Protein AF-A0A943MQD7-F1 (afdb_monomer_lite)

pLDDT: mean 79.74, std 14.77, range [53.16, 93.19]

Secondary structure (DSSP, 8-state):
-EEE-TTT--EEEEEEEETTEEEEHHHHHHHH--------------

Sequence (46 aa):
MKSKCIKCGVIKEIACTVDGNPWCEECFDKALGPEEIIELKTGMEE

Structure (mmCIF, N/CA/C/O backbone):
data_AF-A0A943MQD7-F1
#
_entry.id   AF-A0A943MQD7-F1
#
loop_
_atom_site.group_PDB
_atom_site.id
_atom_site.type_symbol
_atom_site.label_atom_id
_atom_site.label_alt_id
_atom_site.label_comp_id
_atom_site.label_asym_id
_atom_site.label_entity_id
_atom_site.label_seq_id
_atom_site.pdbx_PDB_ins_code
_atom_site.Cartn_x
_atom_site.Cartn_y
_atom_site.Cartn_z
_atom_site.occupancy
_atom_site.B_iso_or_equiv
_atom_site.auth_seq_id
_atom_site.auth_comp_id
_atom_site.auth_asym_id
_atom_site.auth_atom_id
_atom_site.pdbx_PDB_model_num
ATOM 1 N N . MET A 1 1 ? -12.243 8.070 3.221 1.00 67.69 1 MET A N 1
ATOM 2 C CA . MET A 1 1 ? -12.715 6.914 4.032 1.00 67.69 1 MET A CA 1
ATOM 3 C C . MET A 1 1 ? -11.493 6.202 4.588 1.00 67.69 1 MET A C 1
ATOM 5 O O . MET A 1 1 ? -10.563 5.957 3.828 1.00 67.69 1 MET A O 1
ATOM 9 N N . LYS A 1 2 ? -11.464 5.887 5.891 1.00 82.00 2 LYS A N 1
ATOM 10 C CA . LYS A 1 2 ? -10.348 5.142 6.496 1.00 82.00 2 LYS A CA 1
ATOM 11 C C . LYS A 1 2 ? -10.651 3.646 6.450 1.00 82.00 2 LYS A C 1
ATOM 13 O O . LYS A 1 2 ? -11.715 3.222 6.890 1.00 82.00 2 LYS A O 1
ATOM 18 N N . SER A 1 3 ? -9.741 2.859 5.894 1.00 89.38 3 SER A N 1
ATOM 19 C CA . SER A 1 3 ? -9.879 1.408 5.764 1.00 89.38 3 SER A CA 1
ATOM 20 C C . SER A 1 3 ? -8.520 0.726 5.876 1.00 89.38 3 SER A C 1
ATOM 22 O O . SER A 1 3 ? -7.470 1.369 5.844 1.00 89.38 3 SER A O 1
ATOM 24 N N . LYS A 1 4 ? -8.532 -0.589 6.095 1.00 91.88 4 LYS A N 1
ATOM 25 C CA . LYS A 1 4 ? -7.308 -1.370 6.272 1.00 91.88 4 LYS A CA 1
ATOM 26 C C . LYS A 1 4 ? -6.673 -1.622 4.909 1.00 91.88 4 LYS A C 1
ATOM 28 O O . LYS A 1 4 ? -7.252 -2.340 4.104 1.00 91.88 4 LYS A O 1
ATOM 33 N N . CYS A 1 5 ? -5.498 -1.050 4.656 1.00 92.81 5 CYS A N 1
ATOM 34 C CA . CYS A 1 5 ? -4.760 -1.332 3.428 1.00 92.81 5 CYS A CA 1
ATOM 35 C C . CYS A 1 5 ? -4.389 -2.819 3.384 1.00 92.81 5 CYS A C 1
ATOM 37 O O . CYS A 1 5 ? -3.809 -3.333 4.342 1.00 92.81 5 CYS A O 1
ATOM 39 N N . ILE A 1 6 ? -4.674 -3.505 2.275 1.00 92.00 6 ILE A N 1
ATOM 40 C CA . ILE A 1 6 ? -4.348 -4.932 2.134 1.00 92.00 6 ILE A CA 1
ATOM 41 C C . ILE A 1 6 ? -2.835 -5.188 2.117 1.00 92.00 6 ILE A C 1
ATOM 43 O O . ILE A 1 6 ? -2.377 -6.268 2.479 1.00 92.00 6 ILE A O 1
ATOM 47 N N . LYS A 1 7 ? -2.051 -4.187 1.704 1.00 89.56 7 LYS A N 1
ATOM 48 C CA . LYS A 1 7 ? -0.623 -4.350 1.441 1.00 89.56 7 LYS A CA 1
ATOM 49 C C . LYS A 1 7 ? 0.250 -4.129 2.671 1.00 89.56 7 LYS A C 1
ATOM 51 O O . LYS A 1 7 ? 1.146 -4.925 2.921 1.00 89.56 7 LYS A O 1
ATOM 56 N N . CYS A 1 8 ? -0.028 -3.082 3.448 1.00 91.50 8 CYS A N 1
ATOM 57 C CA . CYS A 1 8 ? 0.684 -2.806 4.701 1.00 91.50 8 CYS A CA 1
ATOM 58 C C . CYS A 1 8 ? -0.103 -3.207 5.958 1.00 91.50 8 CYS A C 1
ATOM 60 O O . CYS A 1 8 ? 0.454 -3.205 7.050 1.00 91.50 8 CYS A O 1
ATOM 62 N N . GLY A 1 9 ? -1.395 -3.530 5.841 1.00 90.88 9 GLY A N 1
ATOM 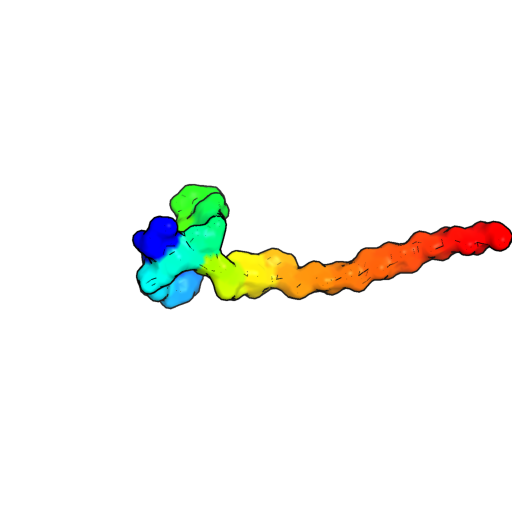63 C CA . GLY A 1 9 ? -2.235 -3.944 6.968 1.00 90.88 9 GLY A CA 1
ATOM 64 C C . GLY A 1 9 ? -2.646 -2.819 7.925 1.00 90.88 9 GLY A C 1
ATOM 65 O O . GLY A 1 9 ? -3.321 -3.094 8.916 1.00 90.88 9 GLY A O 1
ATOM 66 N N . VAL A 1 10 ? -2.273 -1.566 7.649 1.00 92.50 10 VAL A N 1
ATOM 67 C CA . VAL A 1 10 ? -2.565 -0.404 8.503 1.00 92.50 10 VAL A CA 1
ATOM 68 C C . VAL A 1 10 ? -3.923 0.200 8.142 1.00 92.50 10 VAL A C 1
ATOM 70 O O . VAL A 1 10 ? -4.253 0.337 6.962 1.00 92.50 10 VAL A O 1
ATOM 73 N N . ILE A 1 11 ? -4.706 0.589 9.154 1.00 92.06 11 ILE A N 1
ATOM 74 C CA . ILE A 1 11 ? -5.946 1.353 8.961 1.00 92.06 11 ILE A CA 1
ATOM 75 C C . ILE A 1 11 ? -5.570 2.811 8.705 1.00 92.06 11 ILE A C 1
ATOM 77 O O . ILE A 1 11 ? -5.182 3.531 9.624 1.00 92.06 11 ILE A O 1
ATOM 81 N N . LYS A 1 12 ? -5.673 3.241 7.450 1.00 90.69 12 LYS A N 1
ATOM 82 C CA . LYS A 1 12 ? -5.397 4.618 7.030 1.00 90.69 12 LYS A CA 1
ATOM 83 C C . LYS A 1 12 ? -6.328 5.026 5.893 1.00 90.69 12 LYS A C 1
ATOM 85 O O . LYS A 1 12 ? -7.268 4.302 5.567 1.00 90.69 12 LYS A O 1
ATOM 90 N N . GLU A 1 13 ? -6.140 6.221 5.355 1.00 92.00 13 GLU A N 1
ATOM 91 C CA . GLU A 1 13 ? -6.920 6.653 4.202 1.00 92.00 13 GLU A CA 1
ATOM 92 C C . GLU A 1 13 ? -6.595 5.780 2.985 1.00 92.00 13 GLU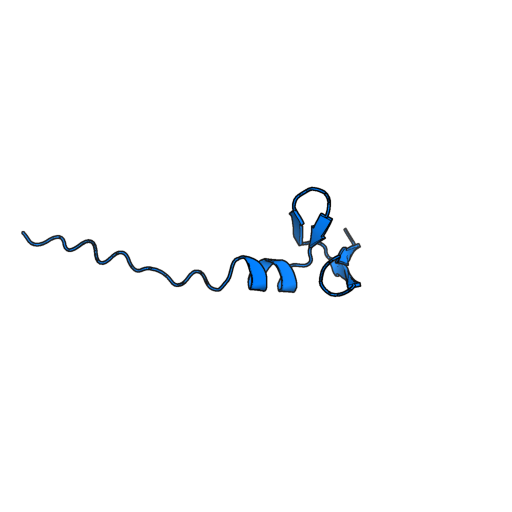 A C 1
ATOM 94 O O . GLU A 1 13 ? -5.430 5.504 2.685 1.00 92.00 13 GLU A O 1
ATOM 99 N N . ILE A 1 14 ? -7.650 5.279 2.346 1.00 91.94 14 ILE A N 1
ATOM 100 C CA . ILE A 1 14 ? -7.540 4.485 1.127 1.00 91.94 14 ILE A CA 1
ATOM 101 C C . ILE A 1 14 ? -7.555 5.450 -0.047 1.00 91.94 14 ILE A C 1
ATOM 103 O O . ILE A 1 14 ? -8.509 6.212 -0.194 1.00 91.94 14 ILE A O 1
ATOM 107 N N . ALA A 1 15 ? -6.498 5.402 -0.853 1.00 90.25 15 ALA A N 1
ATOM 108 C CA . ALA A 1 15 ? -6.367 6.218 -2.052 1.00 90.25 15 ALA A CA 1
ATOM 109 C C . ALA A 1 15 ? -7.186 5.622 -3.197 1.00 90.25 15 ALA A C 1
ATOM 111 O O . ALA A 1 15 ? -7.921 6.330 -3.879 1.00 90.25 15 ALA A O 1
ATOM 112 N N . CYS A 1 16 ? -7.097 4.303 -3.384 1.00 88.06 16 CYS A N 1
ATOM 113 C CA . CYS A 1 16 ? -7.815 3.611 -4.443 1.00 88.06 16 CYS A CA 1
ATOM 114 C C . CYS A 1 16 ? -8.191 2.180 -4.044 1.00 88.06 16 CYS A C 1
ATOM 116 O O . CYS A 1 16 ? -7.679 1.610 -3.075 1.00 88.06 16 CYS A O 1
ATOM 118 N N . THR A 1 17 ? -9.107 1.599 -4.817 1.00 90.50 17 THR A N 1
ATOM 119 C CA . THR A 1 17 ? -9.514 0.201 -4.671 1.00 90.50 17 THR A CA 1
ATOM 120 C C . THR A 1 17 ? -9.132 -0.530 -5.953 1.00 90.50 17 THR A C 1
ATOM 122 O O . THR A 1 17 ? -9.709 -0.254 -7.001 1.00 90.50 17 THR A O 1
ATOM 125 N N . VAL A 1 18 ? -8.148 -1.425 -5.889 1.00 85.44 18 VAL A N 1
ATOM 126 C CA . VAL A 1 18 ? -7.667 -2.202 -7.040 1.00 85.44 18 VAL A CA 1
ATOM 127 C C . VAL A 1 18 ? -8.231 -3.609 -6.923 1.00 85.44 18 VAL A C 1
ATOM 129 O O . VAL A 1 18 ? -7.956 -4.302 -5.942 1.00 85.44 18 VAL A O 1
ATOM 132 N N . ASP A 1 19 ? -9.046 -4.024 -7.893 1.00 86.19 19 ASP A N 1
ATOM 133 C CA . ASP A 1 19 ? -9.662 -5.361 -7.911 1.00 86.19 19 ASP A CA 1
ATOM 134 C C . ASP A 1 19 ? -10.488 -5.667 -6.640 1.00 86.19 19 ASP A C 1
ATOM 136 O O . ASP A 1 19 ? -10.432 -6.746 -6.056 1.00 86.19 19 ASP A O 1
ATOM 140 N N . GLY A 1 20 ? -11.199 -4.659 -6.122 1.00 88.38 20 GLY A N 1
ATOM 141 C CA . GLY A 1 20 ? -11.960 -4.773 -4.869 1.00 88.38 20 GLY A CA 1
ATOM 142 C C . GLY A 1 20 ? -11.106 -4.758 -3.594 1.00 88.38 20 GLY A C 1
ATOM 143 O O . GLY A 1 20 ? -11.651 -4.791 -2.491 1.00 88.38 20 GLY A O 1
ATOM 144 N N . ASN A 1 21 ? -9.782 -4.641 -3.714 1.00 91.19 21 ASN A N 1
ATOM 145 C CA . ASN A 1 21 ? -8.880 -4.552 -2.575 1.00 91.19 21 ASN A CA 1
ATOM 146 C C . ASN A 1 21 ? -8.523 -3.089 -2.275 1.00 91.19 21 ASN A C 1
ATOM 148 O O . ASN A 1 21 ? -8.141 -2.364 -3.192 1.00 91.19 21 ASN A O 1
ATOM 152 N N . PRO A 1 22 ? -8.602 -2.631 -1.014 1.00 92.38 22 PRO A N 1
ATOM 153 C CA . PRO A 1 22 ? -8.273 -1.258 -0.637 1.00 92.38 22 PRO A CA 1
ATOM 154 C C . PRO A 1 22 ? -6.759 -1.038 -0.497 1.00 92.38 22 PRO A C 1
ATOM 156 O O . PRO A 1 22 ? -6.074 -1.757 0.242 1.00 92.38 22 PRO A O 1
ATOM 159 N N . TRP A 1 23 ? -6.241 -0.006 -1.166 1.00 92.69 23 TRP A N 1
ATOM 160 C CA . TRP A 1 23 ? -4.831 0.383 -1.146 1.00 92.69 23 TRP A CA 1
ATOM 161 C C . TRP A 1 23 ? -4.657 1.798 -0.595 1.00 92.69 23 TRP A C 1
ATOM 163 O O . TRP A 1 23 ? -5.376 2.730 -0.955 1.00 92.69 23 TRP A O 1
ATOM 173 N N . CYS A 1 24 ? -3.681 1.969 0.293 1.00 93.19 24 CYS A N 1
ATOM 174 C CA . CYS A 1 24 ? -3.270 3.303 0.715 1.00 93.19 24 CYS A CA 1
ATOM 175 C C . CYS A 1 24 ? -2.358 3.951 -0.327 1.00 93.19 24 CYS A C 1
ATOM 177 O O . CYS A 1 24 ? -1.639 3.237 -1.028 1.00 93.19 24 CYS A O 1
ATOM 179 N N . GLU A 1 25 ? -2.332 5.284 -0.343 1.00 90.50 25 GLU A N 1
ATOM 180 C CA . GLU A 1 25 ? -1.528 6.106 -1.260 1.00 90.50 25 GLU A CA 1
ATOM 181 C C . GLU A 1 25 ? -0.086 5.608 -1.370 1.00 90.50 25 GLU A C 1
ATOM 183 O O . GLU A 1 25 ? 0.364 5.246 -2.440 1.00 90.50 25 GLU A O 1
ATOM 188 N N . GLU A 1 26 ? 0.583 5.414 -0.240 1.00 90.81 26 GLU A N 1
ATOM 189 C CA . GLU A 1 26 ? 1.978 4.965 -0.171 1.00 90.81 26 GLU A CA 1
ATOM 190 C C . GLU A 1 26 ? 2.245 3.598 -0.837 1.00 90.81 26 GLU A C 1
ATOM 192 O O . GLU A 1 26 ? 3.303 3.363 -1.414 1.00 90.81 26 GLU A O 1
ATOM 197 N N . CYS A 1 27 ? 1.297 2.658 -0.733 1.00 91.31 27 CYS A N 1
ATOM 198 C CA . CYS A 1 27 ? 1.436 1.339 -1.355 1.00 91.31 27 CYS A CA 1
ATOM 199 C C . CYS A 1 27 ? 1.057 1.382 -2.832 1.00 91.31 27 CYS A C 1
ATOM 201 O O . CYS A 1 27 ? 1.589 0.598 -3.610 1.00 91.31 27 CYS A O 1
ATOM 203 N N . PHE A 1 28 ? 0.120 2.259 -3.187 1.00 89.12 28 PHE A N 1
ATOM 204 C CA . PHE A 1 28 ? -0.293 2.487 -4.560 1.00 89.12 28 PHE A CA 1
ATOM 205 C C . PHE A 1 28 ? 0.812 3.187 -5.354 1.00 89.12 28 PHE A C 1
ATOM 207 O O . PHE A 1 28 ? 1.193 2.691 -6.403 1.00 89.12 28 PHE A O 1
ATOM 214 N N . ASP A 1 29 ? 1.401 4.240 -4.797 1.00 87.88 29 ASP A N 1
ATOM 215 C CA . ASP A 1 29 ? 2.530 4.992 -5.348 1.00 87.88 29 ASP A CA 1
ATOM 216 C C . ASP A 1 29 ? 3.749 4.085 -5.583 1.00 87.88 29 ASP A C 1
ATOM 218 O O . ASP A 1 29 ? 4.269 3.982 -6.691 1.00 87.88 29 ASP A O 1
ATOM 222 N N . LYS A 1 30 ? 4.107 3.261 -4.586 1.00 87.25 30 LYS A N 1
ATOM 223 C CA . LYS A 1 30 ? 5.142 2.224 -4.745 1.00 87.25 30 LYS A CA 1
ATOM 224 C C . LYS A 1 30 ? 4.843 1.203 -5.848 1.00 87.25 30 LYS A C 1
ATOM 226 O O . LYS A 1 30 ? 5.784 0.608 -6.364 1.00 87.25 30 LYS A O 1
ATOM 231 N N . ALA A 1 31 ? 3.570 0.932 -6.138 1.00 85.88 31 ALA A N 1
ATOM 232 C CA . ALA A 1 31 ? 3.159 -0.064 -7.128 1.00 85.88 31 ALA A CA 1
ATOM 233 C C . ALA A 1 31 ? 3.019 0.511 -8.538 1.00 85.88 31 ALA A C 1
ATOM 235 O O . ALA A 1 31 ? 3.325 -0.193 -9.496 1.00 85.88 31 ALA A O 1
ATOM 236 N N . LEU A 1 32 ? 2.591 1.768 -8.661 1.00 80.56 32 LEU A N 1
ATOM 237 C CA . LEU A 1 32 ? 2.693 2.529 -9.903 1.00 80.56 32 LEU A CA 1
ATOM 238 C C . LEU A 1 32 ? 4.159 2.747 -10.295 1.00 80.56 32 LEU A C 1
ATOM 240 O O . LEU A 1 32 ? 4.457 2.860 -11.479 1.00 80.56 32 LEU A O 1
ATOM 244 N N . GLY A 1 33 ? 5.065 2.704 -9.312 1.00 69.94 33 GLY A N 1
ATOM 245 C CA . GLY A 1 33 ? 6.473 3.005 -9.509 1.00 69.94 33 GLY A CA 1
ATOM 246 C C . GLY A 1 33 ? 6.655 4.505 -9.727 1.00 69.94 33 GLY A C 1
ATOM 247 O O . GLY A 1 33 ? 5.685 5.207 -10.018 1.00 69.94 33 GLY A O 1
ATOM 248 N N . PRO A 1 34 ? 7.882 5.037 -9.587 1.00 60.03 34 PRO A N 1
ATOM 249 C CA . PRO A 1 34 ? 8.140 6.331 -10.185 1.00 60.03 34 PRO A CA 1
ATOM 250 C C . PRO A 1 34 ? 7.762 6.162 -11.653 1.00 60.03 34 PRO A C 1
ATOM 252 O O . PRO A 1 34 ? 8.246 5.232 -12.304 1.00 60.03 34 PRO A O 1
ATOM 255 N N . GLU A 1 35 ? 6.875 7.011 -12.160 1.00 58.62 35 GLU A N 1
ATOM 256 C CA . GLU A 1 35 ? 6.875 7.304 -13.580 1.00 58.62 35 GLU A CA 1
ATOM 257 C C . GLU A 1 35 ? 8.304 7.773 -13.857 1.00 58.62 35 GLU A C 1
ATOM 259 O O . GLU A 1 35 ? 8.653 8.939 -13.673 1.00 58.62 35 GLU A O 1
ATOM 264 N N . GLU A 1 36 ? 9.190 6.826 -14.182 1.00 53.38 36 GLU A N 1
ATOM 265 C CA . GLU A 1 36 ? 10.344 7.112 -14.990 1.00 53.38 36 GLU A CA 1
ATOM 266 C C . GLU A 1 36 ? 9.682 7.749 -16.190 1.00 53.38 36 GLU A C 1
ATOM 268 O O . GLU A 1 36 ? 8.986 7.097 -16.971 1.00 53.38 36 GLU A O 1
ATOM 273 N N . ILE A 1 37 ? 9.762 9.074 -16.204 1.00 60.56 37 ILE A N 1
ATOM 274 C CA . ILE A 1 37 ? 9.630 9.876 -17.384 1.00 60.56 37 ILE A CA 1
ATOM 275 C C . ILE A 1 37 ? 10.610 9.198 -18.336 1.00 60.56 37 ILE A C 1
ATOM 277 O O . ILE A 1 37 ? 11.797 9.508 -18.387 1.00 60.56 37 ILE A O 1
ATOM 281 N N . ILE A 1 38 ? 10.111 8.206 -19.070 1.00 57.19 38 ILE A N 1
ATOM 282 C CA . ILE A 1 38 ? 10.567 7.903 -20.401 1.00 57.19 38 ILE A CA 1
ATOM 283 C C . ILE A 1 38 ? 10.205 9.193 -21.118 1.00 57.19 38 ILE A C 1
ATOM 285 O O . ILE A 1 38 ? 9.135 9.338 -21.706 1.00 57.19 38 ILE A O 1
ATOM 289 N N . GLU A 1 39 ? 11.079 10.190 -20.945 1.00 56.62 39 GLU A N 1
ATOM 290 C CA . GLU A 1 39 ? 11.305 11.260 -21.883 1.00 56.62 39 GLU A CA 1
ATOM 291 C C . GLU A 1 39 ? 11.543 10.482 -23.161 1.00 56.62 39 GLU A C 1
ATOM 293 O O . GLU A 1 39 ? 12.622 9.946 -23.425 1.00 56.62 39 GLU A O 1
ATOM 298 N N . LEU A 1 40 ? 10.439 10.280 -23.874 1.00 58.78 40 LEU A N 1
ATOM 299 C CA . LEU A 1 40 ? 10.409 9.836 -25.234 1.00 58.78 40 LEU A CA 1
ATOM 300 C C . LEU A 1 40 ? 11.362 10.804 -25.915 1.00 58.78 40 LEU A C 1
ATOM 30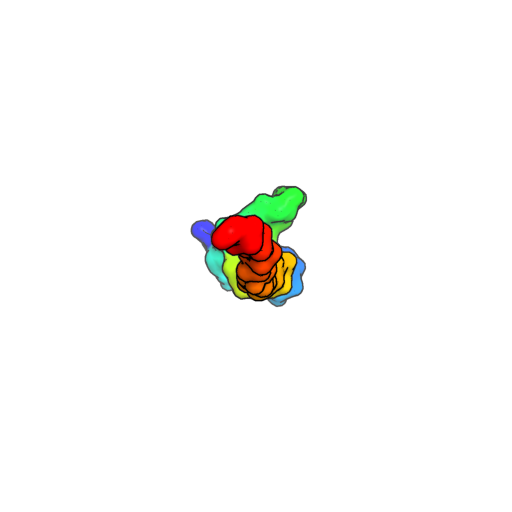2 O O . LEU A 1 40 ? 10.996 11.937 -26.225 1.00 58.78 40 LEU A O 1
ATOM 306 N N . LYS A 1 41 ? 12.608 10.362 -26.109 1.00 53.16 41 LYS A N 1
ATOM 307 C CA . LYS A 1 41 ? 13.481 10.855 -27.161 1.00 53.16 41 LYS A CA 1
ATOM 308 C C . LYS A 1 41 ? 12.746 10.562 -28.463 1.00 53.16 41 LYS A C 1
ATOM 310 O O . LYS A 1 41 ? 13.073 9.624 -29.183 1.00 53.16 41 LYS A O 1
ATOM 315 N N . THR A 1 42 ? 11.696 11.327 -28.740 1.00 54.16 42 THR A N 1
ATOM 316 C CA . THR A 1 42 ? 11.239 11.545 -30.093 1.00 54.16 42 THR A CA 1
ATOM 317 C C . THR A 1 42 ? 12.344 12.399 -30.694 1.00 54.16 42 THR A C 1
ATOM 319 O O . THR A 1 42 ? 12.456 13.601 -30.470 1.00 54.16 42 THR A O 1
ATOM 322 N N . GLY A 1 43 ? 13.305 11.704 -31.302 1.00 56.50 43 GLY A N 1
ATOM 323 C CA . GLY A 1 43 ? 14.191 12.327 -32.259 1.00 56.50 43 GLY A CA 1
ATOM 324 C C . GLY A 1 43 ? 13.298 12.895 -33.347 1.00 56.50 43 GLY A C 1
ATOM 325 O O . GLY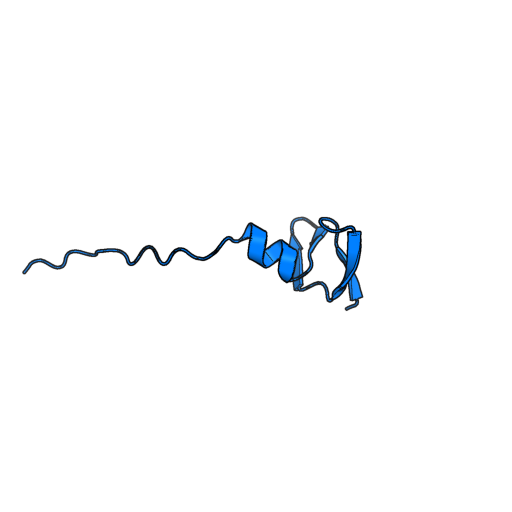 A 1 43 ? 12.715 12.143 -34.123 1.00 56.50 43 GLY A O 1
ATOM 326 N N . MET A 1 44 ? 13.139 14.211 -33.339 1.00 59.31 44 MET A N 1
ATOM 327 C CA . MET A 1 44 ? 12.707 14.957 -34.506 1.00 59.31 44 MET A CA 1
ATOM 328 C C . MET A 1 44 ? 13.989 15.526 -35.104 1.00 59.31 44 MET A C 1
ATOM 330 O O . MET A 1 44 ? 14.433 16.616 -34.754 1.00 59.31 44 MET A O 1
ATOM 334 N N . GLU A 1 45 ? 14.668 14.682 -35.878 1.00 61.22 45 GLU A N 1
ATOM 335 C CA . GLU A 1 45 ? 15.691 15.117 -36.820 1.00 61.22 45 GLU A CA 1
ATOM 336 C C . GLU A 1 45 ? 14.950 15.646 -38.054 1.00 61.22 45 GLU A C 1
ATOM 338 O O . GLU A 1 45 ? 14.333 14.863 -38.775 1.00 61.22 45 GLU A O 1
ATOM 343 N N . G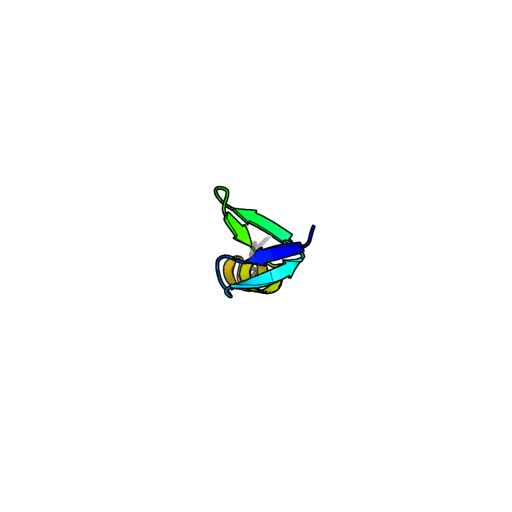LU A 1 46 ? 14.996 16.958 -38.278 1.00 59.88 46 GLU A N 1
ATOM 344 C CA . GLU A 1 46 ? 14.764 17.588 -39.585 1.00 59.88 46 GLU A CA 1
ATOM 345 C C . GLU A 1 46 ? 15.660 18.818 -39.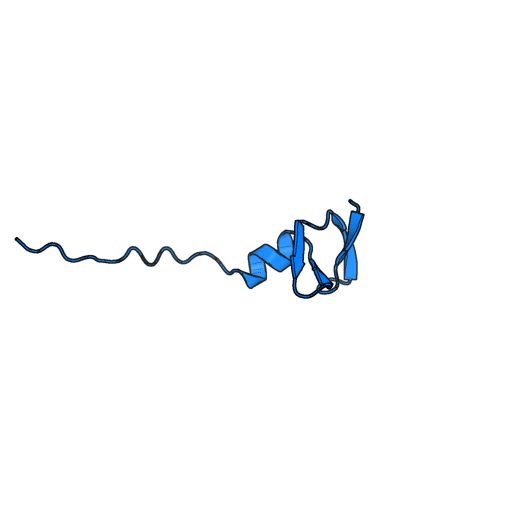765 1.00 59.88 46 GLU A C 1
ATOM 347 O O . GLU A 1 46 ? 15.809 19.604 -38.799 1.00 59.88 46 GLU A O 1
#

Foldseek 3Di:
DFDQQPPPRDGGDFPDQDPNGTHRPVVVDVVVDPPPPPVVPPPPDD

Radius of gyration: 16.42 Å; chains: 1; bounding box: 28×23×48 Å